Protein AF-A0A833M2N4-F1 (afdb_monomer)

Mean predicted aligned error: 10.99 Å

pLDDT: mean 78.7, std 16.03, range [49.44, 93.81]

Sequence (60 aa):
MELPRELSSALDRFIERDHPEMDRSEAIVAAFRDWATARGLVANADEGLRPDELNASNDG

Secondary structure (DSSP, 8-state):
-PPPHHHHHHHHHHHHHH-TT--HHHHHHHHHHHHHHHTTSS--TT----GGGSSS----

Foldseek 3Di:
DDDDPVVVVVLVVQCVPPNVPDDSVVSVVVVVVVVCCVVVVDPDPPPDDDCVVVPPDPDD

Solvent-accessible surface area (backbone atoms only — not comparable to full-atom values): 3910 Å² total; per-residue (Å²): 135,85,69,57,68,71,55,48,56,50,49,52,53,47,27,68,72,79,38,73,87,51,52,73,70,54,48,50,52,51,56,50,47,53,57,32,37,79,67,68,74,38,82,60,85,82,63,62,77,60,72,84,71,76,76,76,81,91,84,132

Radius of gyration: 18.1 Å; Cα contacts (8 Å, |Δi|>4): 22; chains: 1; bounding box: 56×31×28 Å

Structure (mmCIF, N/CA/C/O backbone):
data_AF-A0A833M2N4-F1
#
_entry.id   AF-A0A833M2N4-F1
#
loop_
_atom_site.group_PDB
_atom_site.id
_atom_site.type_symbol
_atom_site.label_atom_id
_atom_site.label_alt_id
_atom_site.label_comp_id
_atom_site.label_asym_id
_atom_site.label_entity_id
_atom_site.label_seq_id
_atom_site.pdbx_PDB_ins_code
_atom_site.Cartn_x
_atom_site.Cartn_y
_atom_site.Cartn_z
_atom_site.occupancy
_atom_site.B_iso_or_equiv
_atom_site.auth_seq_id
_atom_site.auth_comp_id
_atom_site.auth_asym_id
_atom_site.auth_atom_id
_atom_site.pdbx_PDB_model_num
ATOM 1 N N . MET A 1 1 ? -11.578 7.137 -11.586 1.00 60.59 1 MET A N 1
ATOM 2 C CA . MET A 1 1 ? -12.067 5.860 -11.030 1.00 60.59 1 MET A CA 1
ATOM 3 C C . MET A 1 1 ? -12.370 6.139 -9.570 1.00 60.59 1 MET A C 1
ATOM 5 O O . MET A 1 1 ? -11.465 6.598 -8.886 1.00 60.59 1 MET A O 1
ATOM 9 N N . GLU A 1 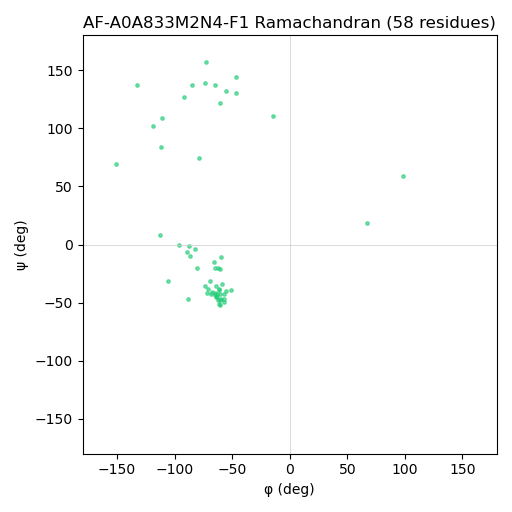2 ? -13.617 6.011 -9.125 1.00 76.56 2 GLU A N 1
ATOM 10 C CA . GLU A 1 2 ? -13.979 6.320 -7.735 1.00 76.56 2 GLU A CA 1
ATOM 11 C C . GLU A 1 2 ? -13.886 5.053 -6.885 1.00 76.56 2 GLU A C 1
ATOM 13 O O . GLU A 1 2 ? -14.449 4.018 -7.244 1.00 76.56 2 GLU A O 1
ATOM 18 N N . LEU A 1 3 ? -13.142 5.123 -5.780 1.00 82.25 3 LEU A N 1
ATOM 19 C CA . LEU A 1 3 ? -13.077 4.026 -4.823 1.00 82.25 3 LEU A CA 1
ATOM 20 C C . LEU A 1 3 ? -14.388 3.969 -4.025 1.00 82.25 3 LEU A C 1
ATOM 22 O O . LEU A 1 3 ? -14.863 5.015 -3.573 1.00 82.25 3 LEU A O 1
ATOM 26 N N . PRO A 1 4 ? -14.933 2.767 -3.767 1.00 93.81 4 PRO A N 1
ATOM 27 C CA . PRO A 1 4 ? -15.995 2.576 -2.788 1.00 93.81 4 PRO A CA 1
ATOM 28 C C . PRO A 1 4 ? -15.686 3.302 -1.475 1.00 93.81 4 PRO A C 1
ATOM 30 O O . PRO A 1 4 ? -14.532 3.364 -1.037 1.00 93.81 4 PRO A O 1
ATOM 33 N N . ARG A 1 5 ? -16.719 3.847 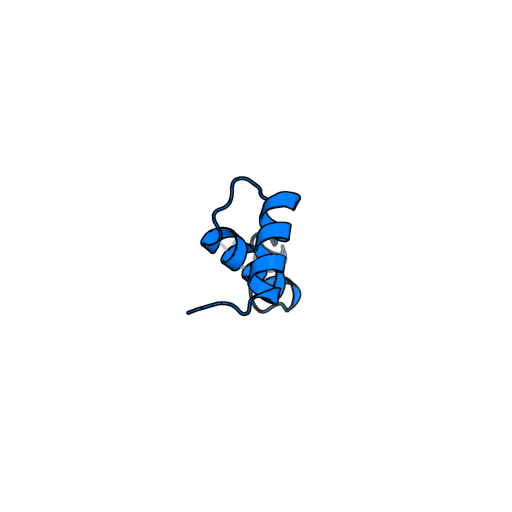-0.824 1.00 90.50 5 ARG A N 1
ATOM 34 C CA . ARG A 1 5 ? -16.563 4.673 0.386 1.00 90.50 5 ARG A CA 1
ATOM 35 C C . ARG A 1 5 ? -15.791 3.954 1.493 1.00 90.50 5 ARG A C 1
ATOM 37 O O . ARG A 1 5 ? -14.953 4.563 2.147 1.00 90.50 5 ARG A O 1
ATOM 44 N N . GLU A 1 6 ? -16.049 2.661 1.666 1.00 93.75 6 GLU A N 1
ATOM 45 C CA . GLU A 1 6 ? -15.351 1.812 2.637 1.00 93.75 6 GLU A CA 1
ATOM 46 C C . GLU A 1 6 ? -13.839 1.731 2.375 1.00 93.75 6 GLU A C 1
ATOM 48 O O . GLU A 1 6 ? -13.049 1.876 3.306 1.00 93.75 6 GLU A O 1
ATOM 53 N N . LEU A 1 7 ? -13.434 1.596 1.108 1.00 90.44 7 LEU A N 1
ATOM 54 C CA . LEU A 1 7 ? -12.030 1.541 0.705 1.00 90.44 7 LEU A CA 1
ATOM 55 C C . LEU A 1 7 ? -11.366 2.913 0.802 1.00 90.44 7 LEU A C 1
ATOM 57 O O . LEU A 1 7 ? -10.219 2.997 1.224 1.00 90.44 7 LEU A O 1
ATOM 61 N N . SER A 1 8 ? -12.095 3.989 0.493 1.00 90.75 8 SER A N 1
ATOM 62 C CA . SER A 1 8 ? -11.598 5.351 0.710 1.00 90.75 8 SER A CA 1
ATOM 63 C C . SER A 1 8 ? -11.279 5.605 2.184 1.00 90.75 8 SER A C 1
ATOM 65 O O . SER A 1 8 ? -10.194 6.082 2.489 1.00 90.75 8 SER A O 1
ATOM 67 N N . SER A 1 9 ? -12.178 5.229 3.101 1.00 92.50 9 SER A N 1
ATOM 68 C CA . SER A 1 9 ? -11.942 5.390 4.543 1.00 92.50 9 SER A CA 1
ATOM 69 C C . SER A 1 9 ? -10.856 4.463 5.092 1.00 92.50 9 SER A C 1
ATOM 71 O O . SER A 1 9 ? -10.183 4.818 6.055 1.00 92.50 9 SER A O 1
ATOM 73 N N . ALA A 1 10 ? -10.687 3.267 4.524 1.00 91.50 10 ALA A N 1
ATOM 74 C CA . ALA A 1 10 ? -9.576 2.387 4.880 1.00 91.50 10 ALA A CA 1
ATOM 75 C C . ALA A 1 10 ? -8.229 2.975 4.429 1.00 91.50 10 ALA A C 1
ATOM 77 O O . ALA A 1 10 ? -7.268 2.935 5.194 1.00 91.50 10 ALA A O 1
ATOM 78 N N . LEU A 1 11 ? -8.183 3.562 3.228 1.00 89.44 11 LEU A N 1
ATOM 79 C CA . LEU A 1 11 ? -6.997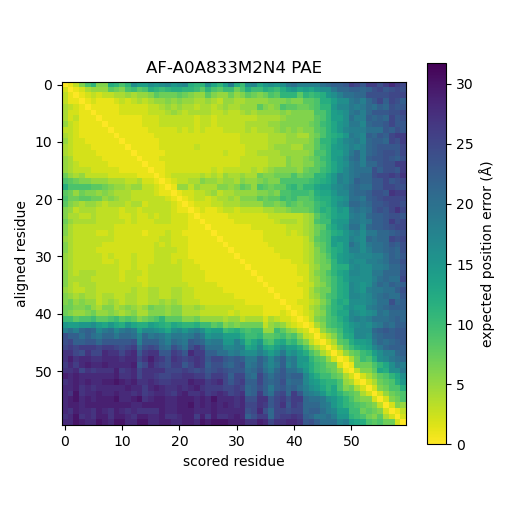 4.221 2.688 1.00 89.44 11 LEU A CA 1
ATOM 80 C C . LEU A 1 11 ? -6.601 5.453 3.510 1.00 89.44 11 LEU A C 1
ATOM 82 O O . LEU A 1 11 ? -5.426 5.596 3.824 1.00 89.44 11 LEU A O 1
ATOM 86 N N . ASP A 1 12 ? -7.559 6.297 3.910 1.00 90.69 12 ASP A N 1
ATOM 87 C CA . ASP A 1 12 ? -7.273 7.445 4.789 1.00 90.69 12 ASP A CA 1
ATOM 88 C C . ASP A 1 12 ? -6.615 6.991 6.098 1.00 90.69 12 ASP A C 1
ATOM 90 O O . ASP A 1 12 ? -5.564 7.498 6.468 1.00 90.69 12 ASP A O 1
ATOM 94 N N . ARG A 1 13 ? -7.162 5.955 6.749 1.00 91.88 13 ARG A N 1
ATOM 95 C CA . ARG A 1 13 ? -6.582 5.417 7.991 1.00 91.88 13 ARG A CA 1
ATOM 96 C C . ARG A 1 13 ? -5.192 4.821 7.799 1.00 91.88 13 ARG A C 1
ATOM 98 O O . ARG A 1 13 ? -4.379 4.888 8.715 1.00 91.88 13 ARG A O 1
ATOM 105 N N . PHE A 1 14 ? -4.939 4.191 6.653 1.00 89.12 14 PHE A N 1
ATOM 106 C CA . PHE A 1 14 ? -3.619 3.665 6.312 1.00 89.12 14 PHE A CA 1
ATOM 107 C C . PHE A 1 14 ? -2.597 4.802 6.177 1.00 89.12 14 PHE A C 1
ATOM 109 O O . PHE A 1 14 ? -1.526 4.728 6.773 1.00 89.12 14 PHE A O 1
ATOM 116 N N . ILE A 1 15 ? -2.965 5.884 5.483 1.00 92.19 15 ILE A N 1
ATOM 117 C CA . ILE A 1 15 ? -2.135 7.091 5.357 1.00 92.19 15 ILE A CA 1
ATOM 118 C C . ILE A 1 15 ? -1.882 7.701 6.737 1.00 92.19 15 ILE A C 1
ATOM 120 O O . ILE A 1 15 ? -0.735 7.882 7.124 1.00 92.19 15 ILE A O 1
ATOM 124 N N . GLU A 1 16 ? -2.932 7.946 7.524 1.00 92.06 16 GLU A N 1
ATOM 125 C CA . GLU A 1 16 ? -2.814 8.569 8.850 1.00 92.06 16 GLU A CA 1
ATOM 126 C C . GLU A 1 16 ? -1.928 7.774 9.822 1.00 92.06 16 GLU A C 1
ATOM 128 O O . GLU A 1 16 ? -1.269 8.366 10.677 1.00 92.06 16 GLU A O 1
ATOM 133 N N . ARG A 1 17 ? -1.933 6.440 9.728 1.00 88.94 17 ARG A N 1
ATOM 134 C CA . ARG A 1 17 ? -1.232 5.568 10.675 1.00 88.94 17 ARG A CA 1
ATOM 135 C C . ARG A 1 17 ? 0.213 5.287 10.281 1.00 88.94 17 ARG A C 1
ATOM 137 O O . ARG A 1 17 ? 1.079 5.315 11.150 1.00 88.94 17 ARG A O 1
ATOM 144 N N . ASP A 1 18 ? 0.442 4.938 9.021 1.00 80.31 18 ASP A N 1
ATOM 145 C CA . ASP A 1 18 ? 1.707 4.346 8.582 1.00 80.31 18 ASP A CA 1
ATOM 146 C C . ASP A 1 18 ? 2.561 5.348 7.786 1.00 80.31 18 ASP A C 1
ATOM 148 O O . ASP A 1 18 ? 3.788 5.303 7.873 1.00 80.31 18 ASP A O 1
ATOM 152 N N . HIS A 1 19 ? 1.933 6.283 7.058 1.00 80.12 19 HIS A N 1
ATOM 153 C CA . HIS A 1 19 ? 2.622 7.191 6.134 1.00 80.12 19 HIS A CA 1
ATOM 154 C C . HIS A 1 19 ? 1.895 8.542 5.974 1.00 80.12 19 HIS A C 1
ATOM 156 O O . HIS A 1 19 ? 1.352 8.824 4.902 1.00 80.12 19 HIS A O 1
ATOM 162 N N . 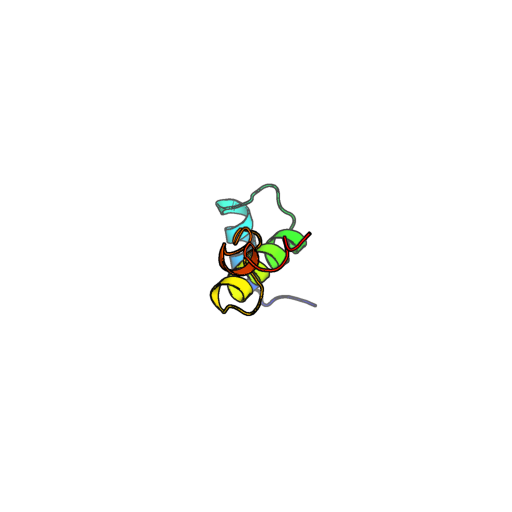PRO A 1 20 ? 1.874 9.405 7.007 1.00 83.56 20 PRO A N 1
ATOM 163 C CA . PRO A 1 20 ? 1.103 10.653 6.985 1.00 83.56 20 PRO A CA 1
ATOM 164 C C . PRO A 1 20 ? 1.611 11.671 5.951 1.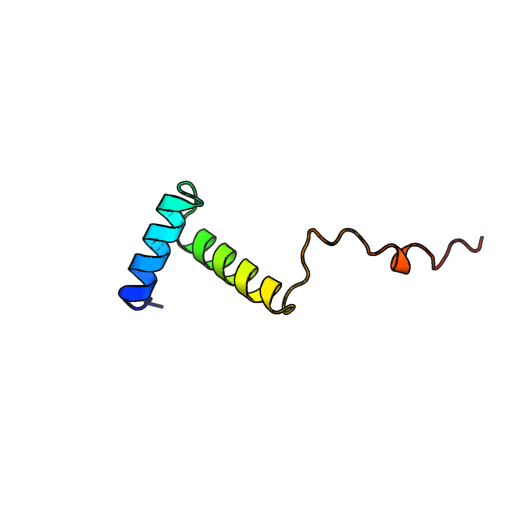00 83.56 20 PRO A C 1
ATOM 166 O O . PRO A 1 20 ? 0.915 12.634 5.641 1.00 83.56 20 PRO A O 1
ATOM 169 N N . GLU A 1 21 ? 2.821 11.469 5.431 1.00 88.75 21 GLU A N 1
ATOM 170 C CA . GLU A 1 21 ? 3.431 12.278 4.375 1.00 88.75 21 GLU A CA 1
ATOM 171 C C . GLU A 1 21 ? 3.076 11.829 2.948 1.00 88.75 21 GLU A C 1
ATOM 173 O O . GLU A 1 21 ? 3.390 12.553 2.009 1.00 88.75 21 GLU A O 1
ATOM 178 N N . MET A 1 22 ? 2.438 10.663 2.770 1.00 88.06 22 MET A N 1
ATOM 179 C CA . MET A 1 22 ? 2.080 10.145 1.446 1.00 88.06 22 MET A CA 1
ATOM 180 C C . MET A 1 22 ? 0.750 10.700 0.947 1.00 88.06 22 MET A C 1
ATOM 182 O O . MET A 1 22 ? -0.266 10.682 1.648 1.00 88.06 22 MET A O 1
ATOM 186 N N . ASP A 1 23 ? 0.716 11.063 -0.332 1.00 88.69 23 ASP A N 1
ATOM 187 C CA . ASP A 1 23 ? -0.540 11.319 -1.022 1.00 88.69 23 ASP A CA 1
ATOM 188 C C . ASP A 1 23 ? -1.305 10.011 -1.294 1.00 88.69 23 ASP A C 1
ATOM 190 O O . ASP A 1 23 ? -0.738 8.920 -1.416 1.00 88.69 23 ASP A O 1
ATOM 194 N N . ARG A 1 24 ? -2.631 10.105 -1.473 1.00 87.31 24 ARG A N 1
ATOM 195 C CA . ARG A 1 24 ? -3.501 8.933 -1.716 1.00 87.31 24 ARG A CA 1
ATOM 196 C C . ARG A 1 24 ? -3.011 8.019 -2.836 1.00 87.31 24 ARG A C 1
ATOM 198 O O . ARG A 1 24 ? -3.131 6.801 -2.726 1.00 87.31 24 ARG A O 1
ATOM 205 N N . SER A 1 25 ? -2.487 8.595 -3.913 1.00 88.81 25 SER A N 1
ATOM 206 C CA . SER A 1 25 ? -1.961 7.825 -5.043 1.00 88.81 25 SER A CA 1
ATOM 207 C C . SER A 1 25 ? -0.740 6.995 -4.646 1.00 88.81 25 SER A C 1
ATOM 209 O O . SER A 1 25 ? -0.644 5.833 -5.035 1.00 88.81 25 SER A O 1
ATOM 211 N N . GLU A 1 26 ? 0.164 7.558 -3.845 1.00 89.12 26 GLU A N 1
ATOM 212 C CA . GLU A 1 26 ? 1.363 6.868 -3.363 1.00 89.12 26 GLU A CA 1
ATOM 213 C C . GLU A 1 26 ? 0.996 5.749 -2.391 1.00 89.12 26 GLU A C 1
ATOM 215 O O . GLU A 1 26 ? 1.478 4.626 -2.530 1.00 89.12 26 GLU A O 1
ATOM 220 N N . ALA A 1 27 ? 0.050 6.012 -1.491 1.00 90.44 27 ALA A N 1
ATOM 221 C CA . ALA A 1 27 ? -0.455 5.022 -0.551 1.00 90.44 27 ALA A CA 1
ATOM 222 C C . ALA A 1 27 ? -1.121 3.820 -1.247 1.00 90.44 27 ALA A C 1
ATOM 224 O O . ALA A 1 27 ? -0.922 2.677 -0.834 1.00 90.44 27 ALA A O 1
ATOM 225 N N . ILE A 1 28 ? -1.860 4.044 -2.343 1.00 91.00 28 ILE A N 1
ATOM 226 C CA . ILE A 1 28 ? -2.429 2.956 -3.160 1.00 91.00 28 ILE A CA 1
ATOM 227 C C . ILE A 1 28 ? -1.318 2.111 -3.787 1.00 91.00 28 ILE A C 1
ATOM 229 O O . ILE A 1 28 ? -1.394 0.882 -3.759 1.00 91.00 28 ILE A O 1
ATOM 233 N N . VAL A 1 29 ? -0.289 2.749 -4.350 1.00 91.12 29 VAL A N 1
ATOM 234 C CA . VAL A 1 29 ? 0.847 2.038 -4.954 1.00 91.12 29 VAL A CA 1
ATO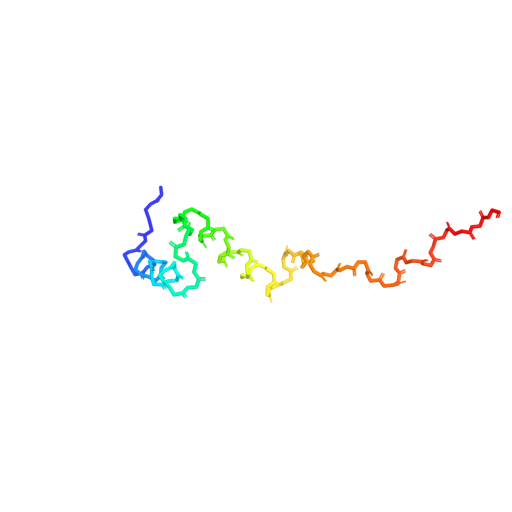M 235 C C . VAL A 1 29 ? 1.602 1.233 -3.899 1.00 91.12 29 VAL A C 1
ATOM 237 O O . VAL A 1 29 ? 1.934 0.076 -4.155 1.00 91.12 29 VAL A O 1
ATOM 240 N N . ALA A 1 30 ? 1.833 1.803 -2.716 1.00 88.81 30 ALA A N 1
ATOM 241 C CA . ALA A 1 30 ? 2.491 1.129 -1.603 1.00 88.81 30 ALA A CA 1
ATOM 242 C C . ALA A 1 30 ? 1.691 -0.096 -1.131 1.00 88.81 30 ALA A C 1
ATOM 244 O O . ALA A 1 30 ? 2.227 -1.204 -1.106 1.00 88.81 30 ALA A O 1
ATOM 245 N N . ALA A 1 31 ? 0.393 0.071 -0.861 1.00 88.81 31 ALA A N 1
ATOM 246 C CA . ALA A 1 31 ? -0.485 -1.019 -0.436 1.00 88.81 31 ALA A CA 1
ATOM 247 C C . ALA A 1 31 ? -0.593 -2.130 -1.495 1.00 88.81 31 ALA A C 1
ATOM 249 O O . ALA A 1 31 ? -0.598 -3.318 -1.169 1.00 88.81 31 ALA A O 1
ATOM 250 N N . PHE A 1 32 ? -0.654 -1.764 -2.779 1.00 91.38 32 PHE A N 1
ATOM 251 C CA . PHE A 1 32 ? -0.705 -2.744 -3.861 1.00 91.38 32 PHE A CA 1
ATOM 252 C C . PHE A 1 32 ? 0.627 -3.477 -4.047 1.00 91.38 32 PHE A C 1
ATOM 254 O O . PHE A 1 32 ? 0.631 -4.683 -4.295 1.00 91.38 32 PHE A O 1
ATOM 261 N N . ARG A 1 33 ? 1.756 -2.774 -3.901 1.00 90.00 33 ARG A N 1
ATOM 262 C CA . ARG A 1 33 ? 3.091 -3.377 -3.944 1.00 90.00 33 ARG A CA 1
ATOM 263 C C . ARG A 1 33 ? 3.262 -4.387 -2.815 1.00 90.00 33 ARG A C 1
ATOM 265 O O . ARG A 1 33 ? 3.657 -5.507 -3.105 1.00 90.00 33 ARG A O 1
ATOM 272 N N . ASP A 1 34 ? 2.909 -4.031 -1.583 1.00 88.62 34 ASP A N 1
ATOM 273 C CA . ASP A 1 34 ? 2.961 -4.944 -0.434 1.00 88.62 34 ASP A CA 1
ATOM 274 C C . ASP A 1 34 ? 2.125 -6.212 -0.676 1.00 88.62 34 ASP A C 1
ATOM 276 O O . ASP A 1 34 ? 2.626 -7.336 -0.603 1.00 88.62 34 ASP A O 1
ATOM 280 N N . TRP A 1 35 ? 0.875 -6.034 -1.117 1.00 92.19 35 TRP A N 1
ATOM 281 C CA . TRP A 1 35 ? -0.013 -7.137 -1.486 1.00 92.19 35 TRP A CA 1
ATOM 282 C C . TRP A 1 35 ? 0.567 -8.042 -2.586 1.00 92.19 35 TRP A C 1
ATOM 284 O O . TRP A 1 35 ? 0.434 -9.269 -2.511 1.00 92.19 35 TRP A O 1
ATOM 294 N N . ALA A 1 36 ? 1.178 -7.454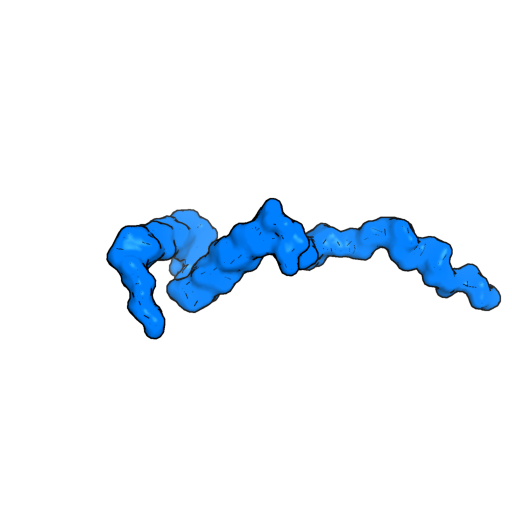 -3.620 1.00 92.31 36 ALA A N 1
ATOM 295 C CA . ALA A 1 36 ? 1.732 -8.185 -4.757 1.00 92.31 36 ALA A CA 1
ATOM 296 C C . ALA A 1 36 ? 2.996 -8.955 -4.357 1.00 92.31 36 ALA A C 1
ATOM 298 O O . ALA A 1 36 ? 3.153 -10.123 -4.719 1.00 92.31 36 ALA A O 1
ATOM 299 N N . THR A 1 37 ? 3.852 -8.326 -3.559 1.00 90.38 37 THR A N 1
ATOM 300 C CA . THR A 1 37 ? 5.048 -8.920 -2.966 1.00 90.38 37 THR A CA 1
ATOM 301 C C . THR A 1 37 ? 4.698 -10.104 -2.065 1.00 90.38 37 THR A C 1
ATOM 303 O O . THR A 1 37 ? 5.251 -11.188 -2.238 1.00 90.38 37 THR A O 1
ATOM 306 N N . ALA A 1 38 ? 3.714 -9.958 -1.171 1.00 89.12 38 ALA A N 1
ATOM 307 C CA . ALA A 1 38 ? 3.252 -11.038 -0.293 1.00 89.12 38 ALA A CA 1
ATOM 308 C C . ALA A 1 38 ? 2.701 -12.255 -1.062 1.00 89.12 38 ALA A C 1
ATOM 310 O O . ALA A 1 38 ? 2.644 -13.365 -0.533 1.00 89.12 38 ALA A O 1
ATOM 311 N N . ARG A 1 39 ? 2.296 -12.060 -2.323 1.00 92.50 39 ARG A N 1
ATOM 312 C CA . ARG A 1 39 ? 1.848 -13.121 -3.237 1.00 92.50 39 ARG A CA 1
ATOM 313 C C . ARG A 1 39 ? 2.940 -13.633 -4.179 1.00 92.50 39 ARG A C 1
ATOM 315 O O . ARG A 1 39 ? 2.651 -14.503 -4.997 1.00 92.50 39 ARG A O 1
ATOM 322 N N . GLY A 1 40 ? 4.158 -13.098 -4.102 1.00 89.75 40 GLY A N 1
ATOM 323 C CA . GLY A 1 40 ? 5.256 -13.425 -5.015 1.00 89.75 40 GLY A CA 1
ATOM 324 C C . GLY A 1 40 ? 5.026 -12.960 -6.456 1.00 89.75 40 GLY A C 1
ATOM 325 O O . GLY A 1 40 ? 5.656 -13.475 -7.374 1.00 89.75 40 GLY A O 1
ATOM 326 N N . LEU A 1 41 ? 4.108 -12.013 -6.677 1.00 91.56 41 LEU A N 1
ATOM 327 C CA . LEU A 1 41 ? 3.818 -11.454 -8.004 1.00 91.56 41 LEU A CA 1
ATOM 328 C C . LEU A 1 41 ? 4.834 -10.382 -8.416 1.00 91.56 41 LEU A C 1
ATOM 330 O O . LEU A 1 41 ? 4.964 -10.076 -9.598 1.00 91.56 41 LEU A O 1
ATOM 334 N N . VAL A 1 42 ? 5.535 -9.803 -7.442 1.00 87.06 42 VAL A N 1
ATOM 335 C CA . VAL A 1 42 ? 6.624 -8.844 -7.633 1.00 87.06 42 VAL A CA 1
ATOM 336 C C . VAL A 1 42 ? 7.783 -9.291 -6.748 1.00 87.06 42 VAL A C 1
ATOM 338 O O . VAL A 1 42 ? 7.564 -9.698 -5.609 1.00 87.06 42 VAL A O 1
ATOM 341 N N . ALA A 1 43 ? 9.006 -9.243 -7.277 1.00 76.00 43 ALA A N 1
ATOM 342 C CA . ALA A 1 43 ? 10.200 -9.545 -6.497 1.00 76.00 43 ALA A CA 1
ATOM 343 C C . ALA A 1 43 ? 10.383 -8.502 -5.382 1.00 76.00 43 ALA A C 1
ATOM 345 O O . ALA A 1 43 ? 10.230 -7.299 -5.622 1.00 76.00 43 ALA A O 1
ATOM 346 N N . ASN A 1 44 ? 10.734 -8.952 -4.176 1.00 64.69 44 ASN A N 1
ATOM 347 C CA . ASN A 1 44 ? 11.200 -8.046 -3.134 1.00 64.69 44 ASN A CA 1
ATOM 348 C C . ASN A 1 44 ? 12.465 -7.358 -3.647 1.00 64.69 44 ASN A C 1
ATOM 350 O O . ASN A 1 44 ? 13.442 -8.030 -3.962 1.00 64.69 44 ASN A O 1
ATOM 354 N N . ALA A 1 45 ? 12.476 -6.026 -3.713 1.00 58.53 45 ALA A N 1
ATOM 355 C CA . ALA A 1 45 ? 13.711 -5.298 -4.015 1.00 58.53 45 ALA A CA 1
ATOM 356 C C . ALA A 1 45 ? 14.799 -5.539 -2.940 1.00 58.53 45 ALA A C 1
ATOM 358 O O . ALA A 1 45 ? 15.979 -5.365 -3.223 1.00 58.53 45 ALA A O 1
ATOM 359 N N . ASP A 1 46 ? 14.393 -5.981 -1.742 1.0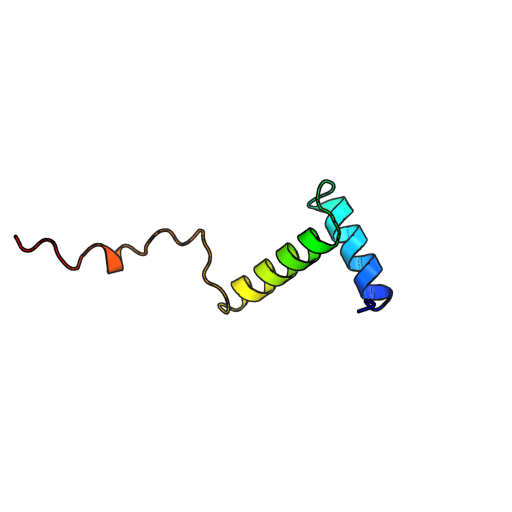0 54.03 46 ASP A N 1
ATOM 360 C CA . ASP A 1 46 ? 15.252 -6.369 -0.615 1.00 54.03 46 ASP A CA 1
ATOM 361 C C . ASP A 1 46 ? 15.807 -7.804 -0.697 1.00 54.03 46 ASP A C 1
ATOM 363 O O . ASP A 1 46 ? 16.632 -8.195 0.129 1.00 54.03 46 ASP A O 1
ATOM 367 N N . GLU A 1 47 ? 15.428 -8.601 -1.702 1.00 49.44 47 GLU A N 1
ATOM 368 C CA . GLU A 1 47 ? 16.203 -9.795 -2.051 1.00 49.44 47 GLU A CA 1
ATOM 369 C C . GLU A 1 47 ? 17.421 -9.344 -2.865 1.00 49.44 47 GLU A C 1
ATOM 371 O O . GLU A 1 47 ? 17.480 -9.491 -4.086 1.00 49.44 47 GLU A O 1
ATOM 376 N N . GLY A 1 48 ? 18.405 -8.761 -2.170 1.00 53.78 48 GLY A N 1
ATOM 377 C CA . GLY A 1 48 ? 19.760 -8.657 -2.698 1.00 53.78 48 GLY A CA 1
ATOM 378 C C . GLY A 1 48 ? 20.169 -10.019 -3.257 1.00 53.78 48 GLY A C 1
ATOM 379 O O . GLY A 1 48 ? 19.939 -11.029 -2.590 1.00 53.78 48 GLY A O 1
ATOM 380 N N . LEU A 1 49 ? 20.686 -10.015 -4.495 1.00 53.38 49 LEU A N 1
ATOM 381 C CA . LEU A 1 49 ? 21.149 -11.171 -5.277 1.00 53.38 49 LEU A CA 1
ATOM 382 C C . LEU A 1 49 ? 21.316 -12.425 -4.419 1.00 53.38 49 LEU A C 1
ATOM 384 O O . LEU A 1 49 ? 22.218 -12.495 -3.575 1.00 53.38 49 LEU A O 1
ATOM 388 N N . ARG A 1 50 ? 20.449 -13.421 -4.632 1.00 54.12 50 ARG A N 1
ATOM 389 C CA . ARG A 1 50 ? 20.642 -14.718 -3.987 1.00 54.12 50 ARG A CA 1
ATOM 390 C C . ARG A 1 50 ? 22.045 -15.204 -4.372 1.00 54.12 50 ARG A C 1
ATOM 392 O O . ARG A 1 50 ? 22.385 -15.151 -5.552 1.00 54.12 50 ARG A O 1
ATOM 399 N N . PRO A 1 51 ? 22.873 -15.674 -3.421 1.00 54.28 51 PRO A N 1
ATOM 400 C CA . PRO A 1 51 ? 24.266 -16.042 -3.694 1.00 54.28 51 PRO A CA 1
ATOM 401 C C . PRO A 1 51 ? 24.424 -17.158 -4.741 1.00 54.28 51 PRO A C 1
ATOM 403 O O . PRO A 1 51 ? 25.527 -17.375 -5.234 1.00 54.28 51 PRO A O 1
ATOM 406 N N . ASP A 1 52 ? 23.331 -17.819 -5.128 1.00 52.59 52 ASP A N 1
ATOM 407 C CA . ASP A 1 52 ? 23.275 -18.763 -6.247 1.00 52.59 52 ASP A CA 1
ATOM 408 C C . ASP A 1 52 ? 23.543 -18.103 -7.622 1.00 52.59 52 ASP A C 1
ATOM 410 O O . ASP A 1 52 ? 23.968 -18.778 -8.552 1.00 52.59 52 ASP A O 1
ATOM 414 N N . GLU A 1 53 ? 23.392 -16.776 -7.750 1.00 51.09 53 GLU A N 1
ATOM 415 C CA . GLU A 1 53 ? 23.760 -16.012 -8.958 1.00 51.09 53 GLU A CA 1
ATOM 416 C C . GLU A 1 53 ? 25.219 -15.512 -8.946 1.00 51.09 53 GLU A C 1
ATOM 418 O O . GLU A 1 53 ? 25.705 -15.000 -9.953 1.00 51.09 53 GLU A O 1
ATOM 423 N N . LEU A 1 54 ? 25.956 -15.677 -7.838 1.00 54.78 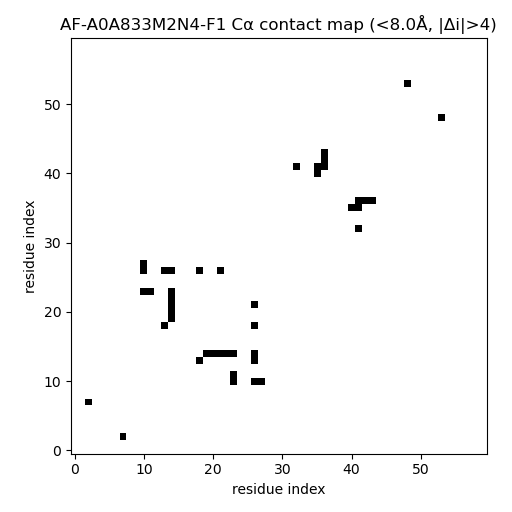54 LEU A N 1
ATOM 424 C CA . LEU A 1 54 ? 27.348 -15.213 -7.709 1.00 54.78 54 LEU A CA 1
ATOM 425 C C . LEU A 1 54 ? 28.393 -16.234 -8.190 1.00 54.78 54 LEU A C 1
ATOM 427 O O . LEU A 1 54 ? 29.585 -15.936 -8.134 1.00 54.78 54 LEU A O 1
ATOM 431 N N . ASN A 1 55 ? 27.985 -17.426 -8.648 1.00 53.12 55 ASN A N 1
ATOM 432 C CA . ASN A 1 55 ? 28.925 -18.515 -8.954 1.00 53.12 55 ASN A CA 1
ATOM 433 C C . ASN A 1 55 ? 29.047 -18.883 -10.442 1.00 53.12 55 ASN A C 1
ATOM 435 O O . ASN A 1 55 ? 29.703 -19.866 -10.783 1.00 53.12 55 ASN A O 1
ATOM 439 N N . ALA A 1 56 ? 28.441 -18.113 -11.344 1.00 57.28 56 ALA A N 1
ATOM 440 C CA . ALA A 1 56 ? 28.596 -18.328 -12.775 1.00 57.28 56 ALA A CA 1
ATOM 441 C C . ALA A 1 56 ? 29.398 -17.178 -13.394 1.00 57.28 56 ALA A C 1
ATOM 443 O O . ALA A 1 56 ? 28.885 -16.080 -13.583 1.00 57.28 56 ALA A O 1
ATOM 444 N N . SER A 1 57 ? 30.638 -17.496 -13.776 1.00 50.34 57 SER A N 1
ATOM 445 C CA . SER A 1 57 ? 31.483 -16.743 -14.711 1.00 50.34 57 SER A CA 1
ATOM 446 C C . SER A 1 57 ? 32.530 -15.791 -14.110 1.00 50.34 57 SER A C 1
ATOM 448 O O . SER A 1 57 ? 32.597 -14.618 -14.466 1.00 50.34 57 SER A O 1
ATOM 450 N N . ASN A 1 58 ? 33.443 -16.332 -13.297 1.00 57.50 58 ASN A N 1
ATOM 451 C CA . ASN A 1 58 ? 34.856 -15.961 -13.432 1.00 57.50 58 ASN A CA 1
ATOM 452 C C . ASN A 1 58 ? 35.639 -17.179 -13.941 1.00 57.50 58 ASN A C 1
ATOM 454 O O . ASN A 1 58 ? 36.186 -17.939 -13.147 1.00 57.50 58 ASN A O 1
ATOM 458 N N . ASP A 1 59 ? 35.632 -17.377 -15.259 1.00 58.62 59 ASP A N 1
ATOM 459 C CA . ASP A 1 59 ? 36.590 -18.239 -15.954 1.00 58.62 59 ASP A CA 1
ATOM 460 C C . ASP A 1 59 ? 37.353 -17.333 -16.931 1.00 58.62 59 ASP A C 1
ATOM 462 O O . ASP A 1 59 ? 36.801 -16.870 -17.935 1.00 58.62 59 ASP A O 1
ATOM 466 N N . GLY A 1 60 ? 38.576 -16.971 -16.539 1.00 51.88 60 GLY A N 1
ATOM 467 C CA . GLY A 1 60 ? 39.483 -16.067 -17.242 1.00 51.88 60 GLY A CA 1
ATOM 468 C C . GLY A 1 60 ? 40.861 -16.066 -16.601 1.00 51.88 60 GLY A C 1
ATOM 469 O O . GLY A 1 60 ? 40.929 -15.833 -15.373 1.00 51.88 60 GLY A O 1
#